Protein AF-X0ZKZ2-F1 (afdb_monomer_lite)

Organism: NCBI:txid412755

Foldseek 3Di:
DPCCVLVVQVVVVLVVLVVCVVVVDQLQVPLLVDEEEEEQAQPQVVLLVSVVVSLVVQLCCCCPVRVDDDPSSSGHHYDYYYDPVPQDPPPRVVVVVRRVSSVVSVVSD

Sequence (109 aa):
MNPFSIAFTLADGIAYVEEAINRGLDVDDFAPRLSFFFTTHNNFFEEIAKLRAVRRLWARIMKDRFKAKNPNSLRLRFHTQTAGVTLTAQQPNVNIIRVTLQALAAILG

pLDDT: mean 95.95, std 6.92, range [51.66, 98.69]

InterPro domains:
  IPR006099 Methylmalonyl-CoA mutase, alpha/beta chain, catalytic [PF01642] (6-109)
  IPR016176 Cobalamin (vitamin B12)-dependent enzyme, catalytic [SSF51703] (6-109)

Secondary structure (DSSP, 8-state):
--HHHHHHHHHHHHHHHHHHHHTT--HHHHGGG--EEEEE-S-HHHHHHHHHHHHHHHHHHHHHTS---STTTT---EEEEE-GGG--SSSTTHHHHHHHHHHHHHHH-

Structure (mmCIF, N/CA/C/O backbone):
data_AF-X0ZKZ2-F1
#
_entry.id   AF-X0ZKZ2-F1
#
loop_
_atom_site.group_PDB
_atom_site.id
_atom_site.type_symbol
_atom_site.label_atom_id
_atom_site.label_alt_id
_atom_site.label_comp_id
_atom_site.label_asym_id
_atom_site.label_entity_id
_atom_site.label_seq_id
_atom_site.pdbx_PDB_ins_code
_atom_site.Cartn_x
_atom_site.Cartn_y
_atom_site.Cartn_z
_atom_site.occupancy
_atom_site.B_iso_or_equiv
_atom_site.auth_seq_id
_atom_site.auth_comp_id
_atom_site.auth_asym_id
_atom_site.auth_atom_id
_atom_site.pdbx_PDB_model_num
ATOM 1 N N . MET A 1 1 ? 4.543 11.539 -9.311 1.00 51.66 1 MET A N 1
ATOM 2 C CA . MET A 1 1 ? 3.535 10.942 -8.410 1.00 51.66 1 MET A CA 1
ATOM 3 C C . MET A 1 1 ? 2.288 10.755 -9.218 1.00 51.66 1 MET A C 1
ATOM 5 O O . MET A 1 1 ? 1.759 11.750 -9.688 1.00 51.66 1 MET A O 1
ATOM 9 N N . ASN A 1 2 ? 1.840 9.518 -9.430 1.00 57.91 2 ASN A N 1
ATOM 10 C CA . ASN A 1 2 ? 0.439 9.305 -9.771 1.00 57.91 2 ASN A CA 1
ATOM 11 C C . ASN A 1 2 ? -0.323 9.069 -8.448 1.00 57.91 2 ASN A C 1
ATOM 13 O O . ASN A 1 2 ? -0.426 7.919 -8.004 1.00 57.91 2 ASN A O 1
ATOM 17 N N . PRO A 1 3 ? -0.780 10.142 -7.764 1.00 67.88 3 PRO A N 1
ATOM 18 C CA . PRO A 1 3 ? -1.389 10.051 -6.435 1.00 67.88 3 PRO A CA 1
ATOM 19 C C . PRO A 1 3 ? -2.664 9.201 -6.428 1.00 67.88 3 PRO A C 1
ATOM 21 O O . PRO A 1 3 ? -3.063 8.715 -5.371 1.00 67.88 3 PRO A O 1
ATOM 24 N N . PHE A 1 4 ? -3.269 8.982 -7.598 1.00 78.56 4 PHE A N 1
ATOM 25 C CA . PHE A 1 4 ? -4.520 8.252 -7.741 1.00 78.56 4 PHE A CA 1
ATOM 26 C C . PHE A 1 4 ? -4.409 6.802 -7.267 1.00 78.56 4 PHE A C 1
ATOM 28 O O . PHE A 1 4 ? -5.306 6.332 -6.579 1.00 78.56 4 PHE A O 1
ATOM 35 N N . SER A 1 5 ? -3.288 6.119 -7.538 1.00 77.88 5 SER A N 1
ATOM 36 C CA . SER A 1 5 ? -3.112 4.716 -7.120 1.00 77.88 5 SER A CA 1
ATOM 37 C C . SER A 1 5 ? -3.219 4.534 -5.600 1.00 77.88 5 SER A C 1
ATOM 39 O O . SER A 1 5 ? -3.951 3.673 -5.132 1.00 77.88 5 SER A O 1
ATOM 41 N N . ILE A 1 6 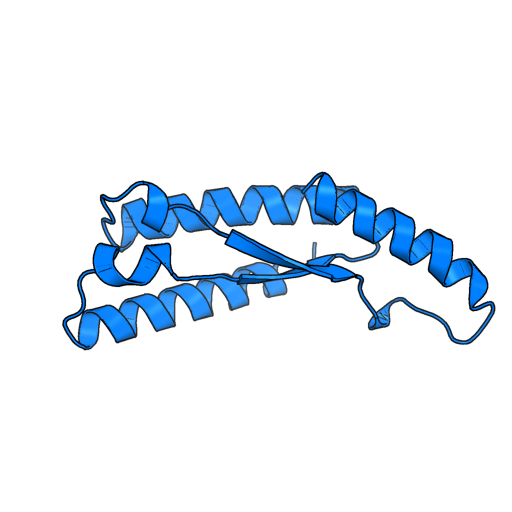? -2.556 5.390 -4.815 1.00 90.44 6 ILE A N 1
ATOM 42 C CA . ILE A 1 6 ? -2.629 5.348 -3.347 1.00 90.44 6 ILE A CA 1
ATOM 43 C C . ILE A 1 6 ? -4.020 5.761 -2.870 1.00 90.44 6 ILE A C 1
ATOM 45 O O . ILE A 1 6 ? -4.575 5.127 -1.976 1.00 90.44 6 ILE A O 1
ATOM 49 N N . ALA A 1 7 ? -4.557 6.845 -3.436 1.00 92.50 7 ALA A N 1
ATOM 50 C CA . ALA A 1 7 ? -5.823 7.415 -3.002 1.00 92.50 7 ALA A CA 1
ATOM 51 C C . ALA A 1 7 ? -6.972 6.417 -3.173 1.00 92.50 7 ALA A C 1
ATOM 53 O O . ALA A 1 7 ? -7.723 6.201 -2.227 1.00 92.50 7 ALA A O 1
ATOM 54 N N . PHE A 1 8 ? -7.061 5.765 -4.335 1.00 95.38 8 PHE A N 1
ATOM 55 C CA . PHE A 1 8 ? -8.093 4.767 -4.600 1.00 95.38 8 PHE A CA 1
ATOM 56 C C . PHE A 1 8 ? -7.916 3.521 -3.734 1.00 95.38 8 PHE A C 1
ATOM 58 O O . PHE A 1 8 ? -8.864 3.119 -3.076 1.00 95.38 8 PHE A O 1
ATOM 65 N N . THR A 1 9 ? -6.699 2.985 -3.596 1.00 96.38 9 THR A N 1
ATOM 66 C CA . THR A 1 9 ? -6.475 1.815 -2.729 1.00 96.38 9 THR A CA 1
ATOM 67 C C . THR A 1 9 ? -6.814 2.087 -1.259 1.00 96.38 9 THR A C 1
ATOM 69 O O . THR A 1 9 ? -7.359 1.220 -0.577 1.00 96.38 9 THR A O 1
ATOM 72 N N . LEU A 1 10 ? -6.509 3.283 -0.743 1.00 96.81 10 LEU A N 1
ATOM 73 C CA . LEU A 1 10 ? -6.908 3.656 0.615 1.00 96.81 10 LEU A CA 1
ATOM 74 C C . LEU A 1 10 ? -8.418 3.890 0.727 1.00 96.81 10 LEU A C 1
ATOM 76 O O . LEU A 1 10 ? -8.992 3.529 1.750 1.00 96.81 10 LEU A O 1
ATOM 80 N N . ALA A 1 11 ? -9.057 4.467 -0.295 1.00 97.88 11 ALA A N 1
ATOM 81 C CA . ALA A 1 11 ? -10.508 4.633 -0.334 1.00 97.88 11 ALA A CA 1
ATOM 82 C C . ALA A 1 11 ? -11.230 3.277 -0.318 1.00 97.88 11 ALA A C 1
ATOM 84 O O . ALA A 1 11 ? -12.140 3.091 0.485 1.00 97.88 11 ALA A O 1
ATOM 85 N N . ASP A 1 12 ? -10.761 2.309 -1.108 1.00 98.00 12 ASP A N 1
ATOM 86 C CA . ASP A 1 12 ? -11.285 0.941 -1.109 1.00 98.00 12 ASP A CA 1
ATOM 87 C C . ASP A 1 12 ? -11.091 0.282 0.263 1.00 98.00 12 ASP A C 1
ATOM 89 O O . ASP A 1 12 ? -12.019 -0.295 0.824 1.00 98.00 12 ASP A O 1
ATOM 93 N N . GLY A 1 13 ? -9.899 0.424 0.858 1.00 97.69 13 GLY A N 1
ATOM 94 C CA . GLY A 1 13 ? -9.617 -0.077 2.205 1.00 97.69 13 GLY A CA 1
ATOM 95 C C . GLY A 1 13 ? -10.543 0.514 3.273 1.00 97.69 13 GLY A C 1
ATOM 96 O O . GLY A 1 13 ? -11.011 -0.215 4.144 1.00 97.69 13 GLY A O 1
ATOM 97 N N . ILE A 1 14 ? -10.839 1.815 3.192 1.00 98.50 14 ILE A N 1
ATOM 98 C CA . ILE A 1 14 ? -11.814 2.489 4.064 1.00 98.50 14 ILE A CA 1
ATOM 99 C C . ILE A 1 14 ? -13.204 1.882 3.870 1.00 98.50 14 ILE A C 1
ATOM 101 O O . ILE A 1 14 ? -13.829 1.516 4.861 1.00 98.50 14 ILE A O 1
ATOM 105 N N . ALA A 1 15 ? -13.661 1.733 2.625 1.00 98.56 15 ALA A N 1
ATOM 106 C CA . ALA A 1 15 ? -14.981 1.186 2.326 1.00 98.56 15 ALA A CA 1
ATOM 107 C C . ALA A 1 15 ? -15.139 -0.254 2.845 1.00 98.56 15 ALA A C 1
ATOM 109 O O . ALA A 1 15 ? -16.168 -0.592 3.428 1.00 98.56 15 ALA A O 1
ATOM 110 N N . TYR A 1 16 ? -14.104 -1.094 2.715 1.00 98.25 16 TYR A N 1
ATOM 111 C CA . TYR A 1 16 ? -14.126 -2.453 3.264 1.00 98.25 16 TYR A CA 1
ATOM 112 C C . TYR A 1 16 ? -14.188 -2.481 4.793 1.00 98.25 16 TYR A C 1
ATOM 114 O O . TYR A 1 16 ? -14.899 -3.312 5.357 1.00 98.25 16 TYR A O 1
ATOM 122 N N . VAL A 1 17 ? -13.459 -1.589 5.470 1.00 98.44 17 VAL A N 1
ATOM 123 C CA . VAL A 1 17 ? -13.513 -1.479 6.936 1.00 98.44 17 VAL A CA 1
ATOM 124 C C . VAL A 1 17 ? -14.893 -1.002 7.387 1.00 98.44 17 VAL A C 1
ATOM 126 O O . VAL A 1 17 ? -15.451 -1.576 8.318 1.00 98.44 17 VAL A O 1
ATOM 129 N N . GLU A 1 18 ? -15.465 -0.000 6.714 1.00 98.44 18 GLU A N 1
ATOM 130 C CA . GLU A 1 18 ? -16.816 0.498 7.002 1.00 98.44 18 GLU A CA 1
ATOM 131 C C . GLU A 1 18 ? -17.863 -0.600 6.859 1.00 98.44 18 GLU A C 1
ATOM 133 O O . GLU A 1 18 ? -18.664 -0.807 7.766 1.00 98.44 18 GLU A O 1
ATOM 138 N N . GLU A 1 19 ? -17.816 -1.356 5.767 1.00 98.50 19 GLU A N 1
ATOM 139 C CA . GLU A 1 19 ? -18.767 -2.435 5.528 1.00 98.50 19 GLU A CA 1
ATOM 140 C C . GLU A 1 19 ? -18.626 -3.580 6.544 1.00 98.50 19 GLU A C 1
ATOM 142 O O . GLU A 1 19 ? -19.623 -4.139 6.998 1.00 98.50 19 GLU A O 1
ATOM 147 N N . ALA A 1 20 ? -17.404 -3.919 6.960 1.00 98.06 20 ALA A N 1
ATOM 148 C CA . ALA A 1 20 ? -17.182 -4.917 8.006 1.00 98.06 20 ALA A CA 1
ATOM 149 C C . ALA A 1 20 ? -17.751 -4.469 9.366 1.00 98.06 20 ALA A C 1
ATOM 151 O O . ALA A 1 20 ? -18.400 -5.263 10.051 1.00 98.06 20 ALA A O 1
ATOM 152 N N . ILE A 1 21 ? -17.573 -3.195 9.726 1.00 98.12 21 ILE A N 1
ATOM 153 C CA . ILE A 1 21 ? -18.152 -2.615 10.946 1.00 98.12 21 ILE A CA 1
ATOM 154 C C . ILE A 1 21 ? -19.682 -2.564 10.853 1.00 98.12 21 ILE A C 1
ATOM 156 O O . ILE A 1 21 ? -20.360 -2.916 11.817 1.00 98.12 21 ILE A O 1
ATOM 160 N N . ASN A 1 22 ? -20.246 -2.212 9.692 1.00 98.06 22 ASN A N 1
ATOM 161 C CA . ASN A 1 22 ? -21.698 -2.221 9.461 1.00 98.06 22 ASN A CA 1
ATOM 162 C C . ASN A 1 22 ? -22.312 -3.617 9.649 1.00 98.06 22 ASN A C 1
ATOM 164 O O . ASN A 1 22 ? -23.476 -3.739 10.027 1.00 98.06 22 ASN A O 1
ATOM 168 N N . ARG A 1 23 ? -21.525 -4.677 9.430 1.00 97.94 23 ARG A N 1
ATOM 169 C CA . ARG A 1 23 ? -21.905 -6.075 9.697 1.00 97.94 23 ARG A CA 1
ATOM 170 C C . ARG A 1 23 ? -21.717 -6.501 11.157 1.00 97.94 23 ARG A C 1
ATOM 172 O O . ARG A 1 23 ? -21.939 -7.666 11.475 1.00 97.94 23 ARG A O 1
ATOM 179 N N . GLY A 1 24 ? -21.323 -5.581 12.037 1.00 97.62 24 GLY A N 1
ATOM 180 C CA . GLY A 1 24 ? -21.177 -5.801 13.475 1.00 97.62 24 GLY A CA 1
ATOM 181 C C . GLY A 1 24 ? -19.816 -6.343 13.914 1.00 97.62 24 GLY A C 1
ATOM 182 O O . GLY A 1 24 ? -19.700 -6.795 15.051 1.00 97.62 24 GLY A O 1
ATOM 183 N N . LEU A 1 25 ? -18.795 -6.326 13.049 1.00 97.94 25 LEU A N 1
ATOM 184 C CA . LEU A 1 25 ? -17.438 -6.726 13.434 1.00 97.94 25 LEU A CA 1
ATOM 185 C C . LEU A 1 25 ? -16.718 -5.576 14.145 1.00 97.94 25 LEU A C 1
ATOM 187 O O . LEU A 1 25 ? -16.725 -4.443 13.661 1.00 97.94 25 LEU A O 1
ATOM 191 N N . ASP A 1 26 ? -16.037 -5.874 15.253 1.00 97.81 26 ASP A N 1
ATOM 192 C CA . ASP A 1 26 ? -15.106 -4.920 15.851 1.00 97.81 26 ASP A CA 1
ATOM 193 C C . ASP A 1 26 ? -13.891 -4.740 14.930 1.00 97.81 26 ASP A C 1
ATOM 195 O O . ASP A 1 26 ? -13.362 -5.703 14.364 1.00 97.81 26 ASP A O 1
ATOM 199 N N . VAL A 1 27 ? -13.440 -3.495 14.759 1.00 98.12 27 VAL A N 1
ATOM 200 C CA . VAL A 1 27 ? -12.328 -3.172 13.856 1.00 98.12 27 VAL A CA 1
ATOM 201 C C . VAL A 1 27 ? -11.055 -3.946 14.207 1.00 98.12 27 VAL A C 1
ATOM 203 O O . VAL A 1 27 ? -10.322 -4.367 13.308 1.00 98.12 27 VAL A O 1
ATOM 206 N N . ASP A 1 28 ? -10.798 -4.177 15.495 1.00 98.44 28 ASP A N 1
ATOM 207 C CA . ASP A 1 28 ? -9.580 -4.829 15.961 1.00 98.44 28 ASP A CA 1
ATOM 208 C C . ASP A 1 28 ? -9.603 -6.358 15.789 1.00 98.44 28 ASP A C 1
ATOM 210 O O . ASP A 1 28 ? -8.536 -6.979 15.818 1.00 98.44 28 ASP A O 1
ATOM 214 N N . ASP A 1 29 ? -10.765 -6.957 15.507 1.00 97.88 29 ASP A N 1
ATOM 215 C CA . ASP A 1 29 ? -10.892 -8.395 15.242 1.00 97.88 29 ASP A CA 1
ATOM 216 C C . ASP A 1 29 ? -10.408 -8.777 13.835 1.00 97.88 29 ASP A C 1
ATOM 218 O O . ASP A 1 29 ? -9.879 -9.876 13.619 1.00 97.88 29 ASP A O 1
ATOM 222 N N . PHE A 1 30 ? -10.557 -7.874 12.858 1.00 97.81 30 PHE A N 1
ATOM 223 C CA . PHE A 1 30 ? -10.246 -8.166 11.454 1.00 97.81 30 PHE A CA 1
ATOM 224 C C . PHE A 1 30 ? -9.138 -7.296 10.855 1.00 97.81 30 PHE A C 1
ATOM 226 O O . PHE A 1 30 ? -8.389 -7.789 10.007 1.00 97.81 30 PHE A O 1
ATOM 233 N N . ALA A 1 31 ? -8.967 -6.041 11.284 1.00 97.94 31 ALA A N 1
ATOM 234 C CA . ALA A 1 31 ? -7.959 -5.150 10.709 1.00 97.94 31 ALA A CA 1
ATOM 235 C C . ALA A 1 31 ? -6.521 -5.706 10.757 1.00 97.94 31 ALA A C 1
ATOM 237 O O . ALA A 1 31 ? -5.811 -5.560 9.756 1.00 97.94 31 ALA A O 1
ATOM 238 N N . PRO A 1 32 ? -6.076 -6.431 11.810 1.00 98.12 32 PRO A N 1
ATOM 239 C CA . PRO A 1 32 ? -4.750 -7.054 11.827 1.00 98.12 32 PRO A CA 1
ATOM 240 C C . PRO A 1 32 ? -4.518 -8.071 10.702 1.00 98.12 32 PRO A C 1
ATOM 242 O O . PRO A 1 32 ? -3.370 -8.421 10.424 1.00 98.12 32 PRO A O 1
ATOM 245 N N . ARG A 1 33 ? -5.590 -8.560 10.060 1.00 97.12 33 ARG A N 1
ATOM 246 C CA . ARG A 1 33 ? -5.545 -9.519 8.949 1.00 97.12 33 ARG A CA 1
ATOM 247 C C . ARG A 1 33 ? -5.534 -8.848 7.578 1.00 97.12 33 ARG A C 1
ATOM 249 O O . ARG A 1 33 ? -5.168 -9.513 6.613 1.00 97.12 33 ARG A O 1
ATOM 256 N N . LEU A 1 34 ? -5.817 -7.548 7.489 1.00 97.75 34 LEU A N 1
ATOM 257 C CA . LEU A 1 34 ? -5.767 -6.812 6.228 1.00 97.75 34 LEU A CA 1
ATOM 258 C C . LEU A 1 34 ? -4.340 -6.734 5.680 1.00 97.75 34 LEU A C 1
ATOM 260 O O . LEU A 1 34 ? -3.361 -6.580 6.421 1.00 97.75 34 LEU A O 1
ATOM 264 N N . SER A 1 35 ? -4.233 -6.838 4.361 1.00 97.44 35 SER A N 1
ATOM 265 C CA . SER A 1 35 ? -2.991 -6.659 3.618 1.00 97.44 35 SER A CA 1
ATOM 266 C C . SER A 1 35 ? -3.274 -5.965 2.297 1.00 97.44 35 SER A C 1
ATOM 268 O O . SER A 1 35 ? -4.349 -6.130 1.728 1.00 97.44 35 SER A O 1
ATOM 270 N N . PHE A 1 36 ? -2.293 -5.218 1.814 1.00 98.12 36 PHE A N 1
ATOM 271 C CA . PHE A 1 36 ? -2.395 -4.407 0.611 1.00 98.12 36 PHE A CA 1
ATOM 272 C C . PHE A 1 36 ? -1.470 -4.933 -0.478 1.00 98.12 36 PHE A C 1
ATOM 274 O O . PHE A 1 36 ? -0.544 -5.706 -0.219 1.00 98.12 36 PHE A O 1
ATOM 281 N N . PHE A 1 37 ? -1.701 -4.477 -1.701 1.00 97.06 37 PHE A N 1
ATOM 282 C CA . PHE A 1 37 ? -0.858 -4.807 -2.833 1.00 97.06 37 PHE A CA 1
ATOM 283 C C . PHE A 1 37 ? -0.538 -3.548 -3.631 1.00 97.06 37 PHE A C 1
ATOM 285 O O . PHE A 1 37 ? -1.438 -2.791 -3.987 1.00 97.06 37 PHE A O 1
ATOM 292 N N . PHE A 1 38 ? 0.749 -3.319 -3.893 1.00 95.44 38 PHE A N 1
ATOM 293 C CA . PHE A 1 38 ? 1.218 -2.185 -4.682 1.00 95.44 38 PHE A CA 1
ATOM 294 C C . PHE A 1 38 ? 2.131 -2.634 -5.819 1.00 95.44 38 PHE A C 1
ATOM 296 O O . PHE A 1 38 ? 2.766 -3.682 -5.771 1.00 95.44 38 PHE A O 1
ATOM 303 N N . THR A 1 39 ? 2.239 -1.790 -6.837 1.00 94.88 39 THR A N 1
ATOM 304 C CA . THR A 1 39 ? 3.299 -1.887 -7.842 1.00 94.88 39 THR A CA 1
ATOM 305 C C . THR A 1 39 ? 4.444 -0.954 -7.478 1.00 94.88 39 THR A C 1
ATOM 307 O O . THR A 1 39 ? 4.175 0.166 -7.052 1.00 94.88 39 THR A O 1
ATOM 310 N N . THR A 1 40 ? 5.691 -1.359 -7.720 1.00 95.88 40 THR A N 1
ATOM 311 C CA . THR A 1 40 ? 6.864 -0.474 -7.672 1.00 95.88 40 THR A CA 1
ATOM 312 C C . THR A 1 40 ? 7.332 -0.119 -9.085 1.00 95.88 40 THR A C 1
ATOM 314 O O . THR A 1 40 ? 7.696 -0.997 -9.867 1.00 95.88 40 THR A O 1
ATOM 317 N N . HIS A 1 41 ? 7.305 1.171 -9.423 1.00 94.56 41 HIS A N 1
ATOM 318 C CA . HIS A 1 41 ? 7.580 1.701 -10.764 1.00 94.56 41 HIS A CA 1
ATOM 319 C C . HIS A 1 41 ? 9.000 2.285 -10.928 1.00 94.56 41 HIS A C 1
ATOM 321 O O . HIS A 1 41 ? 9.812 2.287 -10.007 1.00 94.56 41 HIS A O 1
ATOM 327 N N . ASN A 1 42 ? 9.311 2.808 -12.119 1.00 94.38 42 ASN A N 1
ATOM 328 C CA . ASN A 1 42 ? 10.635 3.360 -12.460 1.00 94.38 42 ASN A CA 1
ATOM 329 C C . ASN A 1 42 ? 11.064 4.598 -11.645 1.00 94.38 42 ASN A C 1
ATOM 331 O O . ASN A 1 42 ? 12.252 4.911 -11.602 1.00 94.38 42 ASN A O 1
ATOM 335 N N . ASN A 1 43 ? 10.131 5.319 -11.013 1.00 95.12 43 ASN A N 1
ATOM 336 C CA . ASN A 1 43 ? 10.439 6.541 -10.264 1.00 95.12 43 ASN A CA 1
ATOM 337 C C . ASN A 1 43 ? 10.983 6.204 -8.866 1.00 95.12 43 ASN A C 1
ATOM 339 O O . ASN A 1 43 ? 10.274 6.308 -7.871 1.00 95.12 43 ASN A O 1
ATOM 343 N N . PHE A 1 44 ? 12.254 5.811 -8.796 1.00 96.38 44 PHE A N 1
ATOM 344 C CA . PHE A 1 44 ? 12.895 5.216 -7.616 1.00 96.38 44 PHE A CA 1
ATOM 345 C C . PHE A 1 44 ? 12.547 5.877 -6.265 1.00 96.38 44 PHE A C 1
ATOM 347 O O . PHE A 1 44 ? 11.970 5.235 -5.388 1.00 96.38 44 PHE A O 1
ATOM 354 N N . PHE A 1 45 ? 12.842 7.170 -6.088 1.00 97.38 45 PHE A N 1
ATOM 355 C CA . PHE A 1 45 ? 12.591 7.863 -4.813 1.00 97.38 45 PHE A CA 1
ATOM 356 C C . PHE A 1 45 ? 11.108 8.081 -4.518 1.00 97.38 45 PHE A C 1
ATOM 358 O O . PHE A 1 45 ? 10.696 8.102 -3.359 1.00 97.38 45 PHE A O 1
ATOM 365 N N . GLU A 1 46 ? 10.303 8.245 -5.559 1.00 95.31 46 GLU A N 1
ATOM 366 C CA . GLU A 1 46 ? 8.869 8.452 -5.427 1.00 95.31 46 GLU A CA 1
ATOM 367 C C . GLU A 1 46 ? 8.169 7.188 -4.932 1.00 95.31 46 GLU A C 1
ATOM 369 O O . GLU A 1 46 ? 7.285 7.264 -4.084 1.00 95.31 46 GLU A O 1
ATOM 374 N N . GLU A 1 47 ? 8.606 6.024 -5.406 1.00 96.19 47 GLU A N 1
ATOM 375 C CA . GLU A 1 47 ? 8.102 4.732 -4.953 1.00 96.19 47 GLU A CA 1
ATOM 376 C C . GLU A 1 47 ? 8.434 4.476 -3.480 1.00 96.19 47 GLU A C 1
ATOM 378 O O . GLU A 1 47 ? 7.555 4.100 -2.702 1.00 96.19 47 GLU A O 1
ATOM 383 N N . ILE A 1 48 ? 9.665 4.790 -3.065 1.00 97.69 48 ILE A N 1
ATOM 384 C CA . ILE A 1 48 ? 10.068 4.742 -1.653 1.00 97.69 48 ILE A CA 1
ATOM 385 C C . ILE A 1 48 ? 9.188 5.689 -0.826 1.00 97.69 48 ILE A C 1
ATOM 387 O O . ILE A 1 48 ? 8.637 5.313 0.211 1.00 97.69 48 ILE A O 1
ATOM 391 N N . ALA A 1 49 ? 9.013 6.932 -1.285 1.00 97.00 49 ALA A N 1
ATOM 392 C CA . ALA A 1 49 ? 8.186 7.914 -0.593 1.00 97.00 49 ALA A CA 1
ATOM 393 C C . ALA A 1 49 ? 6.721 7.461 -0.489 1.00 97.00 49 ALA A C 1
ATOM 395 O O . ALA A 1 49 ? 6.120 7.598 0.577 1.00 97.00 49 ALA A O 1
ATOM 396 N N . LYS A 1 50 ? 6.167 6.870 -1.553 1.00 95.62 50 LYS A N 1
ATOM 397 C CA . LYS A 1 50 ? 4.816 6.302 -1.590 1.00 95.62 50 LYS A CA 1
ATOM 398 C C . LYS A 1 50 ? 4.628 5.229 -0.523 1.00 95.62 50 LYS A C 1
ATOM 400 O O . LYS A 1 50 ? 3.685 5.325 0.262 1.00 95.62 50 LYS A O 1
ATOM 405 N N . LEU A 1 51 ? 5.509 4.228 -0.483 1.00 96.38 51 LEU A N 1
ATOM 406 C CA . LEU A 1 51 ? 5.383 3.091 0.434 1.00 96.38 51 LEU A CA 1
ATOM 407 C C . LEU A 1 51 ? 5.504 3.537 1.900 1.00 96.38 51 LEU A C 1
ATOM 409 O O . LEU A 1 51 ? 4.760 3.074 2.767 1.00 96.38 51 LEU A O 1
ATOM 413 N N . ARG A 1 52 ? 6.342 4.539 2.181 1.00 97.81 52 ARG A N 1
ATOM 414 C CA . ARG A 1 52 ? 6.431 5.159 3.514 1.00 97.81 52 ARG A CA 1
ATOM 415 C C . ARG A 1 52 ? 5.195 5.992 3.854 1.00 97.81 52 ARG A C 1
ATOM 417 O O . ARG A 1 52 ? 4.684 5.921 4.974 1.00 97.81 52 ARG A O 1
ATOM 424 N N . ALA A 1 53 ? 4.709 6.788 2.903 1.00 96.75 53 ALA A N 1
ATOM 425 C CA . ALA A 1 53 ? 3.556 7.659 3.093 1.00 96.75 53 ALA A CA 1
ATOM 426 C C . ALA A 1 53 ? 2.274 6.859 3.340 1.00 96.75 53 ALA A C 1
ATOM 428 O O . ALA A 1 53 ? 1.535 7.191 4.267 1.00 96.75 53 ALA A O 1
ATOM 429 N N . VAL A 1 54 ? 2.035 5.785 2.579 1.00 96.94 54 VAL A N 1
ATOM 430 C CA . VAL A 1 54 ? 0.804 4.991 2.691 1.00 96.94 54 VAL A CA 1
ATOM 431 C C . VAL A 1 54 ? 0.670 4.336 4.067 1.00 96.94 54 VAL A C 1
ATOM 433 O O . VAL A 1 54 ? -0.408 4.382 4.654 1.00 96.94 54 VAL A O 1
ATOM 436 N N . ARG A 1 55 ? 1.771 3.847 4.662 1.00 98.19 55 ARG A N 1
ATOM 437 C CA . ARG A 1 55 ? 1.760 3.301 6.032 1.00 98.19 55 ARG A CA 1
ATOM 438 C C . ARG A 1 55 ? 1.358 4.348 7.068 1.00 98.19 55 ARG A C 1
ATOM 440 O O . ARG A 1 55 ? 0.565 4.062 7.960 1.00 98.19 55 ARG A O 1
ATOM 447 N N . ARG A 1 56 ? 1.872 5.576 6.936 1.00 98.12 56 ARG A N 1
ATOM 448 C CA . ARG A 1 56 ? 1.527 6.684 7.839 1.00 98.12 56 ARG A CA 1
ATOM 449 C C . ARG A 1 56 ? 0.080 7.140 7.662 1.00 98.12 56 ARG A C 1
ATOM 451 O O . ARG A 1 56 ? -0.577 7.442 8.654 1.00 98.12 56 ARG A O 1
ATOM 458 N N . LEU A 1 57 ? -0.400 7.216 6.422 1.00 97.88 57 LEU A N 1
ATOM 459 C CA . LEU A 1 57 ? -1.781 7.592 6.122 1.00 97.88 57 LEU A CA 1
ATOM 460 C C . LEU A 1 57 ? -2.760 6.554 6.674 1.00 97.88 57 LEU A C 1
ATOM 462 O O . LEU A 1 57 ? -3.678 6.929 7.395 1.00 97.88 57 LEU A O 1
ATOM 466 N N . TRP A 1 58 ? -2.516 5.266 6.425 1.00 98.44 58 TRP A N 1
ATOM 467 C CA . TRP A 1 58 ? -3.354 4.182 6.939 1.00 98.44 58 TRP A CA 1
ATOM 468 C C . TRP A 1 58 ? -3.425 4.166 8.465 1.00 98.44 58 TRP A C 1
ATOM 470 O O . TRP A 1 58 ? -4.517 4.130 9.024 1.00 98.44 58 TRP A O 1
ATOM 480 N N . ALA A 1 59 ? -2.283 4.288 9.149 1.00 98.56 59 ALA A N 1
ATOM 481 C CA . ALA A 1 59 ? -2.256 4.332 10.609 1.00 98.56 59 ALA A CA 1
ATOM 482 C C . ALA A 1 59 ? -3.106 5.485 11.175 1.00 98.56 59 ALA A C 1
ATOM 484 O O . ALA A 1 59 ? -3.817 5.297 12.160 1.00 98.56 59 ALA A O 1
ATOM 485 N N . ARG A 1 60 ? -3.067 6.668 10.540 1.00 98.44 60 ARG A N 1
ATOM 486 C CA . ARG A 1 60 ? -3.918 7.810 10.915 1.00 98.44 60 ARG A CA 1
ATOM 487 C C . ARG A 1 60 ? -5.392 7.531 10.644 1.00 98.44 60 ARG A C 1
ATOM 489 O O . ARG A 1 60 ? -6.206 7.762 11.521 1.00 98.44 60 ARG A O 1
ATOM 496 N N . ILE A 1 61 ? -5.735 6.981 9.480 1.00 98.50 61 ILE A N 1
ATOM 497 C CA . ILE A 1 61 ? -7.120 6.621 9.136 1.00 98.50 61 ILE A CA 1
ATOM 498 C C . ILE A 1 61 ? -7.696 5.642 10.170 1.00 98.50 61 ILE A C 1
ATOM 500 O O . ILE A 1 61 ? -8.744 5.914 10.752 1.00 98.50 61 ILE A O 1
ATOM 504 N N . MET A 1 62 ? -6.991 4.545 10.457 1.00 98.62 62 MET A N 1
ATOM 505 C CA . MET A 1 62 ? -7.444 3.524 11.408 1.00 98.62 62 MET A CA 1
ATOM 506 C C . MET A 1 62 ? -7.589 4.066 12.831 1.00 98.62 62 MET A C 1
ATOM 508 O O . MET A 1 62 ? -8.569 3.767 13.511 1.00 98.62 62 MET A O 1
ATOM 512 N N . LYS A 1 63 ? -6.653 4.913 13.269 1.00 98.38 63 LYS A N 1
ATOM 51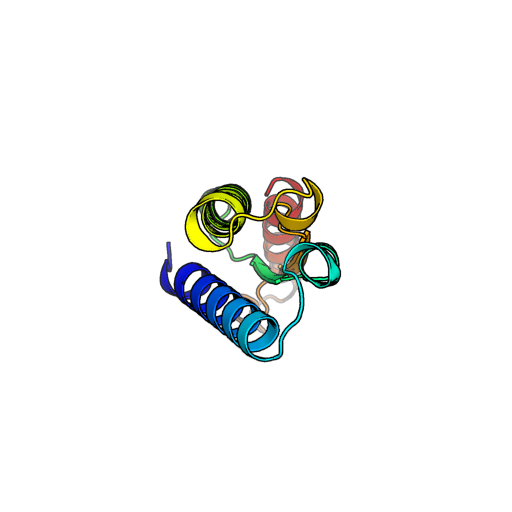3 C CA . LYS A 1 63 ? -6.700 5.533 14.596 1.00 98.38 63 LYS A CA 1
ATOM 514 C C . LYS A 1 63 ? -7.792 6.599 14.704 1.00 98.38 63 LYS A C 1
ATOM 516 O O . LYS A 1 63 ? -8.564 6.603 15.660 1.00 98.38 63 LYS A O 1
ATOM 521 N N . ASP A 1 64 ? -7.851 7.519 13.749 1.00 98.31 64 ASP A N 1
ATOM 522 C CA . ASP A 1 64 ? -8.634 8.746 13.878 1.00 98.31 64 ASP A CA 1
ATOM 523 C C . ASP A 1 64 ? -10.083 8.551 13.414 1.00 98.31 64 ASP A C 1
ATOM 525 O O . ASP A 1 64 ? -10.990 9.054 14.079 1.00 98.31 64 ASP A O 1
ATOM 529 N N . ARG A 1 65 ? -10.320 7.793 12.332 1.00 98.19 65 ARG A N 1
ATOM 530 C CA . ARG A 1 65 ? -11.669 7.510 11.802 1.00 98.19 65 ARG A CA 1
ATOM 531 C C . ARG A 1 65 ? -12.303 6.305 12.489 1.00 98.19 65 ARG A C 1
ATOM 533 O O . ARG A 1 65 ? -13.423 6.413 12.970 1.00 98.19 65 ARG A O 1
ATOM 540 N N . PHE A 1 66 ? -11.573 5.192 12.576 1.00 98.19 66 PHE A N 1
ATOM 541 C CA . PHE A 1 66 ? -12.116 3.914 13.060 1.00 98.19 66 PHE A CA 1
ATOM 542 C C . PHE A 1 66 ? -11.833 3.616 14.534 1.00 98.19 66 PHE A C 1
ATOM 544 O O . PHE A 1 66 ? -12.327 2.627 15.061 1.00 98.19 66 PHE A O 1
ATOM 551 N N . LYS A 1 67 ? -11.065 4.477 15.217 1.00 98.06 67 LYS A N 1
ATOM 552 C CA . LYS A 1 67 ? -10.753 4.362 16.653 1.00 98.06 67 LYS A CA 1
ATOM 553 C C . LYS A 1 67 ? -10.123 3.019 17.048 1.00 98.06 67 LYS A C 1
ATOM 555 O O . LYS A 1 67 ? -10.247 2.612 18.202 1.00 98.06 67 LYS A O 1
ATOM 560 N N . ALA A 1 68 ? -9.417 2.374 16.116 1.00 97.94 68 ALA A N 1
ATOM 561 C CA . ALA A 1 68 ? -8.712 1.123 16.364 1.00 97.94 68 ALA A CA 1
ATOM 562 C C . ALA A 1 68 ? -7.708 1.292 17.516 1.00 97.94 68 ALA A C 1
ATOM 564 O O . ALA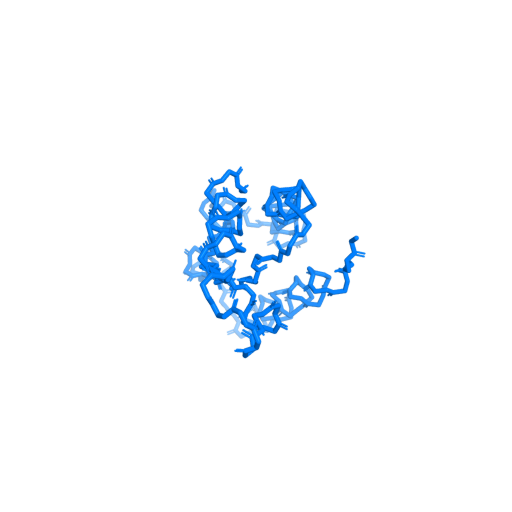 A 1 68 ? -6.930 2.256 17.540 1.00 97.94 68 ALA A O 1
ATOM 565 N N . LYS A 1 69 ? -7.733 0.368 18.481 1.00 96.81 69 LYS A N 1
ATOM 566 C CA . LYS A 1 69 ? -6.907 0.422 19.697 1.00 96.81 69 LYS A CA 1
ATOM 567 C C . LYS A 1 69 ? -5.730 -0.535 19.608 1.00 96.81 69 LYS A C 1
ATOM 569 O O . LYS A 1 69 ? -4.669 -0.245 20.163 1.00 96.81 69 LYS A O 1
ATOM 574 N N . ASN A 1 70 ? -5.894 -1.653 18.905 1.00 97.62 70 ASN A N 1
ATOM 575 C CA . ASN A 1 70 ? -4.828 -2.620 18.705 1.00 97.62 70 ASN A CA 1
ATOM 576 C C . ASN A 1 70 ? -3.738 -2.024 17.790 1.00 97.62 70 ASN A C 1
ATOM 578 O O . ASN A 1 70 ? -4.013 -1.694 16.633 1.00 97.62 70 ASN A O 1
ATOM 582 N N . PRO A 1 71 ? -2.472 -1.934 18.243 1.00 97.25 71 PRO A N 1
ATOM 583 C CA . PRO A 1 71 ? -1.378 -1.430 17.414 1.00 97.25 71 PRO A CA 1
ATOM 584 C C . PRO A 1 71 ? -1.213 -2.181 16.086 1.00 97.25 71 PRO A C 1
ATOM 586 O O . PRO A 1 71 ? -0.760 -1.595 15.103 1.00 97.25 71 PRO A O 1
ATOM 589 N N . ASN A 1 72 ? -1.596 -3.462 16.025 1.00 97.88 72 ASN A N 1
ATOM 590 C CA . ASN A 1 72 ? -1.535 -4.246 14.793 1.00 97.88 72 ASN A CA 1
ATOM 591 C C . ASN A 1 72 ? -2.593 -3.834 13.760 1.00 97.88 72 ASN A C 1
ATOM 593 O O . ASN A 1 72 ? -2.313 -3.933 12.569 1.00 97.88 72 ASN A O 1
ATOM 597 N N . SER A 1 73 ? -3.743 -3.304 14.182 1.00 98.25 73 SER A N 1
ATOM 598 C CA . SER A 1 73 ? -4.776 -2.760 13.285 1.00 98.25 73 SER A CA 1
ATOM 599 C C . SER A 1 73 ? -4.318 -1.489 12.567 1.00 98.25 73 SER A C 1
ATOM 601 O O . SER A 1 73 ? -4.807 -1.161 11.489 1.00 98.25 73 SER A O 1
ATOM 603 N N . LEU A 1 74 ? -3.337 -0.781 13.137 1.00 98.25 74 LEU A N 1
ATOM 604 C CA . LEU A 1 74 ? -2.746 0.421 12.543 1.00 98.25 74 LEU A CA 1
ATOM 605 C C . LEU A 1 74 ? -1.668 0.091 11.498 1.00 98.25 74 LEU A C 1
ATOM 607 O O . LEU A 1 74 ? -1.241 0.968 10.744 1.00 98.25 74 LEU A O 1
ATOM 611 N N . ARG A 1 75 ? -1.182 -1.158 11.458 1.00 97.44 75 ARG A N 1
ATOM 612 C CA . ARG A 1 75 ? -0.090 -1.567 10.569 1.00 97.44 75 ARG A CA 1
ATOM 613 C C . ARG A 1 75 ? -0.621 -1.845 9.173 1.00 97.44 75 ARG A C 1
ATOM 615 O O . ARG A 1 75 ? -1.377 -2.784 8.956 1.00 97.44 75 ARG A O 1
ATOM 622 N N . LEU A 1 76 ? -0.109 -1.104 8.197 1.00 98.06 76 LEU A N 1
ATOM 623 C CA . LEU A 1 76 ? -0.281 -1.459 6.796 1.00 98.06 76 LEU A CA 1
ATOM 624 C C . LEU A 1 76 ? 0.801 -2.466 6.392 1.00 98.06 76 LEU A C 1
ATOM 626 O O . LEU A 1 76 ? 1.979 -2.120 6.278 1.00 98.06 76 LEU A O 1
ATOM 630 N N . ARG A 1 77 ? 0.388 -3.716 6.184 1.00 97.69 77 ARG A N 1
ATOM 631 C CA . ARG A 1 77 ? 1.215 -4.788 5.615 1.00 97.69 77 ARG A CA 1
ATOM 632 C C . ARG A 1 77 ? 0.916 -4.885 4.128 1.00 97.69 77 ARG A C 1
ATOM 634 O O . ARG A 1 77 ? -0.248 -4.792 3.748 1.00 97.69 77 ARG A O 1
ATOM 641 N N . PHE A 1 78 ? 1.931 -5.069 3.295 1.00 97.50 78 PHE A N 1
ATOM 642 C CA . PHE A 1 78 ? 1.718 -5.139 1.856 1.00 97.50 78 PHE A CA 1
ATOM 643 C C . PHE A 1 78 ? 2.649 -6.130 1.168 1.00 97.50 78 PHE A C 1
ATOM 645 O O . PHE A 1 78 ? 3.769 -6.367 1.618 1.00 97.50 78 PHE A O 1
ATOM 652 N N . HIS A 1 79 ? 2.164 -6.670 0.057 1.00 98.00 79 HIS A N 1
ATOM 653 C CA . HIS A 1 79 ? 2.986 -7.244 -0.995 1.00 98.00 79 HIS A CA 1
ATOM 654 C C . HIS A 1 79 ? 3.280 -6.161 -2.043 1.00 98.00 79 HIS A C 1
ATOM 656 O O . HIS A 1 79 ? 2.482 -5.237 -2.232 1.00 98.00 79 HIS A O 1
ATOM 662 N N . THR A 1 80 ? 4.411 -6.264 -2.736 1.00 96.19 80 THR A N 1
ATOM 663 C CA . THR A 1 80 ? 4.699 -5.404 -3.885 1.00 96.19 80 THR A CA 1
ATOM 664 C C . THR A 1 80 ? 5.281 -6.195 -5.042 1.00 96.19 80 THR A C 1
ATOM 666 O O . THR A 1 80 ? 6.021 -7.158 -4.834 1.00 96.19 80 THR A O 1
ATOM 669 N N . GLN A 1 81 ? 4.945 -5.767 -6.255 1.00 97.62 81 GLN A N 1
ATOM 670 C CA . GLN A 1 81 ? 5.431 -6.343 -7.501 1.00 97.62 81 GLN A CA 1
ATOM 671 C C . GLN A 1 81 ? 6.055 -5.257 -8.379 1.00 97.62 81 GLN A C 1
ATOM 673 O O . GLN A 1 81 ? 5.576 -4.124 -8.450 1.00 97.62 81 GLN A O 1
ATOM 678 N N . THR A 1 82 ? 7.134 -5.601 -9.073 1.00 97.31 82 THR A N 1
ATOM 679 C CA . THR A 1 82 ? 7.771 -4.725 -10.059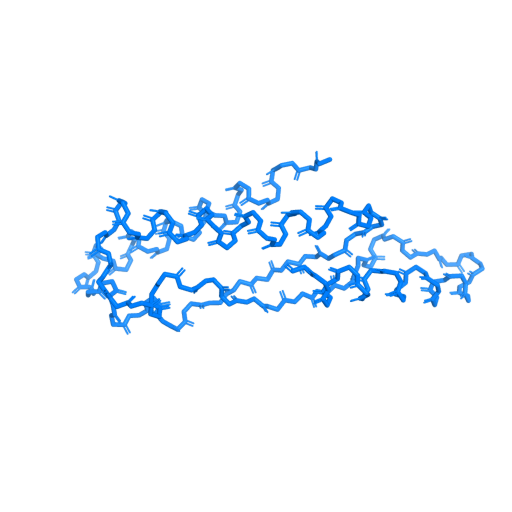 1.00 97.31 82 THR A CA 1
ATOM 680 C C . THR A 1 82 ? 6.849 -4.480 -11.260 1.00 97.31 82 THR A C 1
ATOM 682 O O . THR A 1 82 ? 5.994 -5.300 -11.606 1.00 97.31 82 THR A O 1
ATOM 685 N N . ALA A 1 83 ? 6.963 -3.308 -11.879 1.00 95.81 83 ALA A N 1
ATOM 686 C CA . ALA A 1 83 ? 6.004 -2.828 -12.864 1.00 95.81 83 ALA A CA 1
ATOM 687 C C . ALA A 1 83 ? 6.189 -3.500 -14.234 1.00 95.81 83 ALA A C 1
ATOM 689 O O . ALA A 1 83 ? 6.962 -3.025 -15.068 1.00 95.81 83 ALA A O 1
ATOM 690 N N . GLY A 1 84 ? 5.417 -4.554 -14.512 1.00 94.44 84 GLY A N 1
ATOM 691 C CA . GLY A 1 84 ? 5.436 -5.259 -15.803 1.00 94.44 84 GLY A CA 1
ATOM 692 C C . GLY A 1 84 ? 5.210 -4.346 -17.018 1.00 94.44 84 GLY A C 1
ATOM 693 O O . GLY A 1 84 ? 5.863 -4.512 -18.042 1.00 94.44 84 GLY A O 1
ATOM 694 N N . VAL A 1 85 ? 4.373 -3.311 -16.873 1.00 95.19 85 VAL A N 1
ATOM 695 C CA . VAL A 1 85 ? 4.094 -2.311 -17.925 1.00 95.19 85 VAL A CA 1
ATOM 696 C C . VAL A 1 85 ? 5.330 -1.506 -18.354 1.00 95.19 85 VAL A C 1
ATOM 698 O O . VAL A 1 85 ? 5.343 -0.905 -19.422 1.00 95.19 85 VAL A O 1
ATOM 701 N N . THR A 1 86 ? 6.389 -1.491 -17.539 1.00 95.31 86 THR A N 1
ATOM 702 C CA . THR A 1 86 ? 7.642 -0.784 -17.856 1.00 95.31 86 THR A CA 1
ATOM 703 C C . THR A 1 86 ? 8.635 -1.619 -18.657 1.00 95.31 86 THR A C 1
ATOM 705 O O . THR A 1 86 ? 9.679 -1.100 -19.063 1.00 95.31 86 THR A O 1
ATOM 708 N N . LEU A 1 87 ? 8.356 -2.910 -18.838 1.00 97.12 87 LEU A N 1
ATOM 709 C CA . LEU A 1 87 ? 9.276 -3.848 -19.462 1.00 97.12 87 LEU A CA 1
ATOM 710 C C . LEU A 1 87 ? 9.114 -3.806 -20.981 1.00 97.12 87 LEU A C 1
ATOM 712 O O . LEU A 1 87 ? 8.003 -3.761 -21.502 1.00 97.12 87 LEU A O 1
ATOM 716 N N . THR A 1 88 ? 10.236 -3.832 -21.697 1.00 97.62 88 THR A N 1
ATOM 717 C CA . THR A 1 88 ? 10.253 -3.745 -23.163 1.00 97.62 88 THR A CA 1
ATOM 718 C C . THR A 1 88 ? 10.595 -5.093 -23.782 1.00 97.62 88 THR A C 1
ATOM 720 O O . THR A 1 88 ? 11.472 -5.800 -23.283 1.00 97.62 88 THR A O 1
ATOM 723 N N . ALA A 1 89 ? 9.931 -5.444 -24.887 1.00 97.69 89 ALA A N 1
ATOM 724 C CA . ALA A 1 89 ? 10.305 -6.609 -25.692 1.00 97.69 89 ALA A CA 1
ATOM 725 C C . ALA A 1 89 ? 11.645 -6.374 -26.409 1.00 97.69 89 ALA A C 1
ATOM 727 O O . ALA A 1 89 ? 12.462 -7.281 -26.548 1.00 97.69 89 ALA A O 1
ATOM 728 N N . GLN A 1 90 ? 11.893 -5.132 -26.826 1.00 97.75 90 GLN A N 1
ATOM 729 C CA . GLN A 1 90 ? 13.165 -4.692 -27.380 1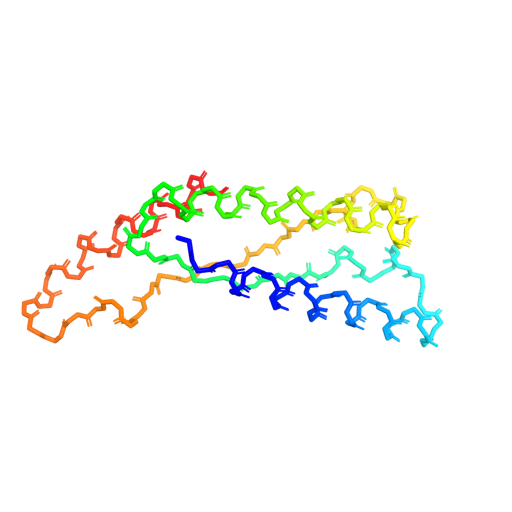.00 97.75 90 GLN A CA 1
ATOM 730 C C . GLN A 1 90 ? 14.213 -4.626 -26.271 1.00 97.75 90 GLN A C 1
ATOM 732 O O . GLN A 1 90 ? 13.962 -4.065 -25.202 1.00 97.75 90 GLN A O 1
ATOM 737 N N . GLN A 1 91 ? 15.394 -5.182 -26.552 1.00 97.62 91 GLN A N 1
ATOM 738 C CA . GLN A 1 91 ? 16.523 -5.253 -25.618 1.00 97.62 91 GLN A CA 1
ATOM 739 C C . GLN A 1 91 ? 16.103 -5.795 -24.233 1.00 97.62 91 GLN A C 1
ATOM 741 O O . GLN A 1 91 ? 16.266 -5.107 -23.221 1.00 97.62 91 GLN A O 1
ATOM 746 N N . PRO A 1 92 ? 15.572 -7.031 -24.157 1.00 97.12 92 PRO A N 1
ATOM 747 C CA . PRO A 1 92 ? 14.930 -7.546 -22.947 1.00 97.12 92 PRO A CA 1
ATOM 748 C C . PRO A 1 92 ? 15.889 -7.658 -21.756 1.00 97.12 92 PRO A C 1
ATOM 750 O O . PRO A 1 92 ? 15.458 -7.533 -20.615 1.00 97.12 92 PRO A O 1
ATOM 753 N N . ASN A 1 93 ? 17.198 -7.792 -21.989 1.00 98.25 93 ASN A N 1
ATOM 754 C CA . ASN A 1 93 ? 18.201 -7.802 -20.919 1.00 98.25 93 ASN A CA 1
ATOM 755 C C . ASN A 1 93 ? 18.241 -6.482 -20.127 1.00 98.25 93 ASN A C 1
ATOM 757 O O . ASN A 1 93 ? 18.574 -6.491 -18.946 1.00 98.25 93 ASN A O 1
ATOM 761 N N . VAL A 1 94 ? 17.831 -5.352 -20.721 1.00 98.00 94 VAL A N 1
ATOM 762 C CA . VAL A 1 94 ? 17.715 -4.067 -20.003 1.00 98.00 94 VAL A CA 1
ATOM 763 C C . VAL A 1 94 ? 16.630 -4.135 -18.919 1.00 98.00 94 VAL A C 1
ATOM 765 O O . VAL A 1 94 ? 16.716 -3.435 -17.907 1.00 98.00 94 VAL A O 1
ATOM 768 N N . ASN A 1 95 ? 15.645 -5.031 -19.054 1.00 98.12 95 ASN A N 1
ATOM 769 C CA . ASN A 1 95 ? 14.631 -5.251 -18.023 1.00 98.12 95 ASN A CA 1
ATOM 770 C C . ASN A 1 95 ? 15.231 -5.785 -16.716 1.00 98.12 95 ASN A C 1
ATOM 772 O O . ASN A 1 95 ? 14.677 -5.494 -15.661 1.00 98.12 95 ASN A O 1
ATOM 776 N N . ILE A 1 96 ? 16.382 -6.472 -16.751 1.00 98.38 96 ILE A N 1
ATOM 777 C CA . ILE A 1 96 ? 17.089 -6.914 -15.536 1.00 98.38 96 ILE A CA 1
ATOM 778 C C . ILE A 1 96 ? 17.447 -5.702 -14.668 1.00 98.38 96 ILE A C 1
ATOM 780 O O . ILE A 1 96 ? 17.199 -5.703 -13.463 1.00 98.38 96 ILE A O 1
ATOM 784 N N . ILE A 1 97 ? 17.953 -4.628 -15.282 1.00 98.12 97 ILE A N 1
ATOM 785 C CA . ILE A 1 97 ? 18.326 -3.391 -14.579 1.00 98.12 97 ILE A CA 1
ATOM 786 C C . ILE A 1 97 ? 17.070 -2.673 -14.072 1.00 98.12 97 ILE A C 1
ATOM 788 O O . ILE A 1 97 ? 17.029 -2.251 -12.915 1.00 98.12 97 ILE A O 1
ATOM 792 N N . ARG A 1 98 ? 16.017 -2.585 -14.901 1.00 97.94 98 ARG A N 1
ATOM 793 C CA . ARG A 1 98 ? 14.732 -1.975 -14.504 1.00 97.94 98 ARG A 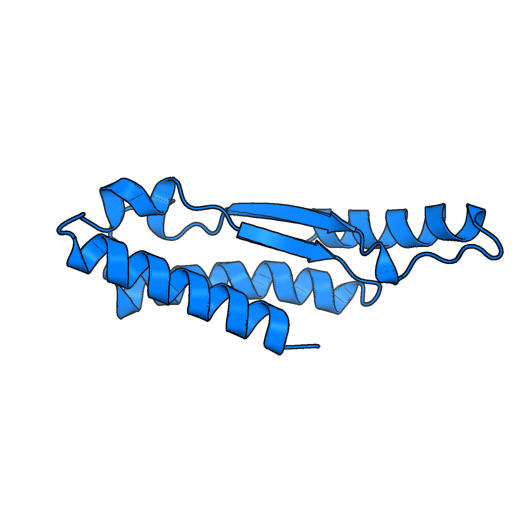CA 1
ATOM 794 C C . ARG A 1 98 ? 14.149 -2.660 -13.270 1.00 97.94 98 ARG A C 1
ATOM 796 O O . ARG A 1 98 ? 13.854 -1.997 -12.280 1.00 97.94 98 ARG A O 1
ATOM 803 N N . VAL A 1 99 ? 14.041 -3.986 -13.314 1.00 98.12 99 VAL A N 1
ATOM 804 C CA . VAL A 1 99 ? 13.503 -4.796 -12.217 1.00 98.12 99 VAL A CA 1
ATOM 805 C C . VAL A 1 99 ? 14.401 -4.712 -10.986 1.00 98.12 99 VAL A C 1
ATOM 807 O O . VAL A 1 99 ? 13.876 -4.594 -9.887 1.00 98.12 99 VAL A O 1
ATOM 810 N N . THR A 1 100 ? 15.728 -4.681 -11.146 1.00 98.56 100 THR A N 1
ATOM 811 C CA . THR A 1 100 ? 16.664 -4.492 -10.022 1.00 98.56 100 THR A CA 1
ATOM 812 C C . THR A 1 100 ? 16.399 -3.182 -9.278 1.00 98.56 100 THR A C 1
ATOM 814 O O . THR A 1 100 ? 16.272 -3.182 -8.055 1.00 98.56 100 THR A O 1
ATOM 817 N N . LEU A 1 101 ? 16.261 -2.064 -9.998 1.00 98.44 101 LEU A N 1
ATOM 818 C CA . LEU A 1 101 ? 16.001 -0.760 -9.379 1.00 98.44 101 LEU A CA 1
ATOM 819 C C . LEU A 1 101 ? 14.616 -0.698 -8.725 1.00 98.44 101 LEU A C 1
ATOM 821 O O . LEU A 1 101 ? 14.479 -0.170 -7.622 1.00 98.44 101 LEU A O 1
ATOM 825 N N . GLN A 1 102 ? 13.598 -1.270 -9.369 1.00 98.31 102 GLN A N 1
ATOM 826 C CA . GLN A 1 102 ? 12.251 -1.353 -8.803 1.00 98.31 102 GLN A CA 1
ATOM 827 C C . GLN A 1 102 ? 12.219 -2.239 -7.547 1.00 98.31 102 GLN A C 1
ATOM 829 O O . GLN A 1 102 ? 11.604 -1.874 -6.548 1.00 98.31 102 GLN A O 1
ATOM 834 N N . ALA A 1 103 ? 12.918 -3.374 -7.553 1.00 98.50 103 ALA A N 1
ATOM 835 C CA . ALA A 1 103 ? 13.037 -4.250 -6.390 1.00 98.50 103 ALA A CA 1
ATOM 836 C C . ALA A 1 103 ? 13.773 -3.556 -5.235 1.00 98.50 103 ALA A C 1
ATOM 838 O O . ALA A 1 103 ? 13.347 -3.645 -4.086 1.00 98.50 103 ALA A O 1
ATOM 839 N N . LEU A 1 104 ? 14.831 -2.797 -5.528 1.00 98.69 104 LEU A N 1
ATOM 840 C CA . LEU A 1 104 ? 15.526 -2.015 -4.510 1.00 98.69 104 LEU A CA 1
ATOM 841 C C . LEU A 1 104 ? 14.617 -0.929 -3.909 1.00 98.69 104 LEU A C 1
ATOM 843 O O . LEU A 1 104 ? 14.568 -0.788 -2.689 1.00 98.69 104 LEU A O 1
ATOM 847 N N . ALA A 1 105 ? 13.849 -0.207 -4.732 1.00 98.19 105 ALA A N 1
ATOM 848 C CA . ALA A 1 105 ? 12.874 0.767 -4.236 1.00 98.19 105 ALA A CA 1
ATOM 849 C C . ALA A 1 105 ? 11.793 0.115 -3.355 1.00 98.19 105 ALA A C 1
ATOM 851 O O . ALA A 1 105 ? 11.387 0.701 -2.356 1.00 98.19 105 ALA A O 1
ATOM 852 N N . ALA A 1 106 ? 11.360 -1.105 -3.687 1.00 97.69 106 ALA A N 1
ATOM 853 C CA . ALA A 1 106 ? 10.442 -1.889 -2.863 1.00 97.69 106 ALA A CA 1
ATOM 854 C C . ALA A 1 106 ? 11.035 -2.262 -1.494 1.00 97.69 106 ALA A C 1
ATOM 856 O O . ALA A 1 106 ? 10.331 -2.183 -0.494 1.00 97.69 106 ALA A O 1
ATOM 857 N N . ILE A 1 107 ? 12.314 -2.652 -1.441 1.00 98.19 107 ILE A N 1
ATOM 858 C CA . ILE A 1 107 ? 13.005 -3.020 -0.192 1.00 98.19 107 ILE A CA 1
ATOM 859 C C . ILE A 1 107 ? 13.211 -1.799 0.713 1.00 98.19 107 ILE A C 1
ATOM 861 O O . ILE A 1 107 ? 13.044 -1.890 1.927 1.00 98.19 107 ILE A O 1
ATOM 865 N N . LEU A 1 108 ? 13.581 -0.656 0.130 1.00 98.12 108 LEU A N 1
ATOM 866 C CA . LEU A 1 108 ? 13.802 0.595 0.866 1.00 98.12 108 LEU A CA 1
ATOM 867 C C . LEU A 1 108 ? 12.496 1.299 1.273 1.00 98.12 108 LEU A C 1
ATOM 869 O O . LEU A 1 108 ? 12.521 2.212 2.104 1.00 98.12 108 LEU A O 1
ATOM 873 N N . GLY A 1 109 ? 11.384 0.916 0.642 1.00 95.06 109 GLY A N 1
ATOM 874 C CA . GLY A 1 109 ? 10.067 1.532 0.750 1.00 95.06 109 GLY A CA 1
ATOM 875 C C . GLY A 1 109 ? 9.316 1.163 2.003 1.00 95.06 109 GLY A C 1
ATOM 876 O O . GLY A 1 109 ? 9.052 2.090 2.786 1.00 95.06 109 GLY A O 1
#

Radius of gyration: 16.32 Å; chains: 1; bounding box: 40×20×47 Å